Protein AF-A0A8J4URB5-F1 (afdb_monomer)

pLDDT: mean 83.2, std 14.11, range [42.97, 95.75]

Nearest PDB structures (foldseek):
  5thp-assembly2_D  TM=8.526E-01  e=2.066E-03  Calloselasma rhodostoma
  1ypo-assembly3_F  TM=9.480E-01  e=1.467E-02  Homo sapiens
  6tla-assembly1_B  TM=8.960E-01  e=1.109E-02  Homo sapiens
  1sl6-assembly6_F  TM=9.588E-01  e=2.232E-02  Homo sapiens
  8ouq-assembly1_BBB  TM=8.992E-01  e=2.568E-02  Rattus norvegicus

Organism: Clarias magur (NCBI:txid1594786)

Solvent-accessible surface area (backbone atoms only — not comparable to full-atom values): 5243 Å² total; per-residue (Å²): 131,85,74,80,75,77,91,84,79,72,100,34,59,98,82,35,49,74,52,96,94,47,65,45,68,90,76,88,74,89,63,59,69,70,56,47,40,51,53,28,43,74,73,76,47,63,48,58,69,72,87,48,74,69,47,47,53,49,52,52,59,59,46,70,78,44,96,64,93,74,86,59,49,80,73,88,126

Foldseek 3Di:
DDDPDDDDDDPDDPQWDDDDNDTHHDDPDDDDQVVVQVVQVVVVHGFADDDDPSSVVVVVVVCVVPPDDDDGDDDDD

InterPro domains:
  IPR001304 C-type lectin-like [PF00059] (30-75)
  IPR001304 C-type lectin-like [PS50041] (19-77)
  IPR016186 C-type lectin-like/link domain superfamily [G3DSA:3.10.100.10] (8-77)
  IPR016187 C-type lectin fold [SSF56436] (5-76)
  IPR050828 C-type lectin and matrix domain-containing protein [PTHR45710] (3-76)

Mean predicted aligned error: 7.81 Å

Secondary structure (DSSP, 8-state):
-PPPPP--S-SS-TTSEEETTEEE----S---HHHHHHHHHHTT--SPP--SHHHHHHHHHHHHT-SS---------

Structure (mmCIF, N/CA/C/O backbone):
data_AF-A0A8J4URB5-F1
#
_entry.id   AF-A0A8J4URB5-F1
#
loop_
_atom_site.group_PDB
_atom_site.id
_atom_site.type_symbol
_atom_site.label_atom_id
_atom_site.label_alt_id
_atom_site.label_comp_id
_atom_site.label_asym_id
_atom_site.label_entity_id
_atom_site.label_seq_id
_atom_site.pdbx_PDB_ins_code
_atom_site.Cartn_x
_atom_site.Cartn_y
_atom_site.Cartn_z
_atom_site.occupancy
_atom_site.B_iso_or_equiv
_atom_site.auth_seq_id
_atom_site.auth_comp_id
_atom_site.auth_asym_id
_atom_site.auth_atom_id
_atom_site.pdbx_PDB_model_num
ATOM 1 N N . SER A 1 1 ? 26.457 8.212 -28.069 1.00 42.97 1 SER A N 1
ATOM 2 C CA . SER A 1 1 ? 25.885 7.070 -27.340 1.00 42.97 1 SER A CA 1
ATOM 3 C C . SER A 1 1 ? 24.574 7.523 -26.761 1.00 42.97 1 SER A C 1
ATOM 5 O O . SER A 1 1 ? 24.556 8.103 -25.682 1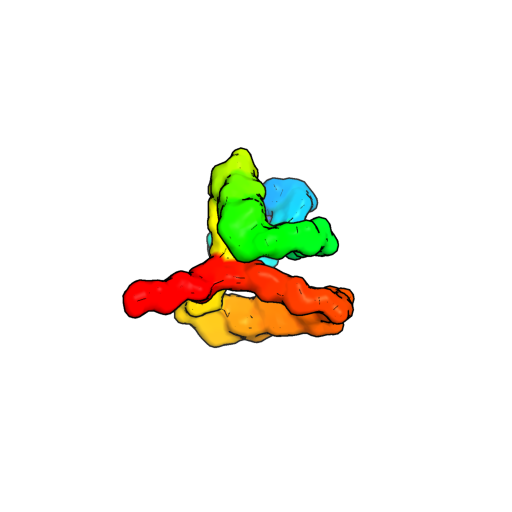.00 42.97 1 SER A O 1
ATOM 7 N N . ASP A 1 2 ? 23.516 7.396 -27.549 1.00 46.28 2 ASP A N 1
ATOM 8 C CA . ASP A 1 2 ? 22.180 7.823 -27.162 1.00 46.28 2 ASP A CA 1
ATOM 9 C C . ASP A 1 2 ? 21.748 7.065 -25.907 1.00 46.28 2 ASP A C 1
ATOM 11 O O . ASP A 1 2 ? 21.691 5.835 -25.887 1.00 46.28 2 ASP A O 1
ATOM 15 N N . LEU A 1 3 ? 21.516 7.812 -24.829 1.00 52.03 3 LEU A N 1
ATOM 16 C CA . LEU A 1 3 ? 20.864 7.286 -23.641 1.00 52.03 3 LEU A CA 1
ATOM 17 C C . LEU A 1 3 ? 19.439 6.905 -24.060 1.00 52.03 3 LEU A C 1
ATOM 19 O O . LEU A 1 3 ? 18.730 7.767 -24.586 1.00 52.03 3 LEU A O 1
ATOM 23 N N . PRO A 1 4 ? 18.994 5.651 -23.871 1.00 63.31 4 PRO A N 1
ATOM 24 C CA . PRO A 1 4 ? 17.619 5.302 -24.178 1.00 63.31 4 PRO A CA 1
ATOM 25 C C . PRO A 1 4 ? 16.697 6.145 -23.293 1.00 63.31 4 PRO A C 1
ATOM 27 O O . PRO A 1 4 ? 16.843 6.169 -22.069 1.00 63.31 4 PRO A O 1
ATOM 30 N N . ALA A 1 5 ? 15.774 6.871 -23.927 1.00 54.81 5 ALA A N 1
ATOM 31 C CA . ALA A 1 5 ? 14.758 7.643 -23.230 1.00 54.81 5 ALA A CA 1
ATOM 32 C C . ALA A 1 5 ? 13.976 6.722 -22.270 1.00 54.81 5 ALA A C 1
ATOM 34 O O . ALA A 1 5 ? 13.675 5.580 -22.636 1.00 54.81 5 ALA A O 1
ATOM 35 N N . PRO A 1 6 ? 13.643 7.178 -21.049 1.00 61.25 6 PRO A N 1
ATOM 36 C CA . PRO A 1 6 ? 12.821 6.393 -20.137 1.00 61.25 6 PRO A CA 1
ATOM 37 C C . PRO A 1 6 ? 11.472 6.097 -20.812 1.00 61.25 6 PRO A C 1
ATOM 39 O O . PRO A 1 6 ? 10.885 7.012 -21.396 1.00 61.25 6 PRO A O 1
ATOM 42 N N . PRO A 1 7 ? 10.954 4.857 -20.769 1.00 57.47 7 PRO A N 1
ATOM 43 C CA . PRO A 1 7 ? 9.656 4.564 -21.355 1.00 57.47 7 PRO A CA 1
ATOM 44 C C . PRO A 1 7 ? 8.574 5.282 -20.539 1.00 57.47 7 PRO A C 1
ATOM 46 O O . PRO A 1 7 ? 8.207 4.858 -19.445 1.00 57.47 7 PRO A O 1
ATOM 49 N N . ALA A 1 8 ? 8.078 6.400 -21.063 1.00 61.03 8 ALA A N 1
ATOM 50 C CA . ALA A 1 8 ? 6.957 7.135 -20.500 1.00 61.03 8 ALA A CA 1
ATOM 51 C C . ALA A 1 8 ? 5.659 6.677 -21.179 1.00 61.03 8 ALA A C 1
ATOM 53 O O . ALA A 1 8 ? 5.425 7.029 -22.331 1.00 61.03 8 ALA A O 1
ATOM 54 N N . SER A 1 9 ? 4.841 5.880 -20.476 1.00 56.25 9 SER A N 1
ATOM 55 C CA . SER A 1 9 ? 3.368 6.012 -20.345 1.00 56.25 9 SER A CA 1
ATOM 56 C C . SER A 1 9 ? 2.691 4.679 -19.953 1.00 56.25 9 SER A C 1
ATOM 58 O O . SER A 1 9 ? 2.588 3.744 -20.736 1.00 56.25 9 SER A O 1
ATOM 60 N N . SER A 1 10 ? 2.249 4.624 -18.687 1.00 60.75 10 SER A N 1
ATOM 61 C CA . SER A 1 10 ? 1.296 3.684 -18.057 1.00 60.75 10 SER A CA 1
ATOM 62 C C . SER A 1 10 ? 1.539 2.163 -18.167 1.00 60.75 10 SER A C 1
ATOM 64 O O . SER A 1 10 ? 0.839 1.467 -18.895 1.00 60.75 10 SER A O 1
ATOM 66 N N . LEU A 1 11 ? 2.425 1.615 -17.318 1.00 70.12 11 LEU A N 1
ATOM 67 C CA . LEU A 1 11 ? 2.354 0.197 -16.897 1.00 70.12 11 LEU A CA 1
ATOM 68 C C . LEU A 1 11 ? 1.203 -0.070 -15.909 1.00 70.12 11 LEU A C 1
ATOM 70 O O . LEU A 1 11 ? 0.797 -1.210 -15.707 1.00 70.12 11 LEU A O 1
ATOM 74 N N . CYS A 1 12 ? 0.697 0.987 -15.279 1.00 85.44 12 CYS A N 1
ATOM 75 C CA . CYS A 1 12 ? -0.327 0.926 -14.250 1.00 85.44 12 CYS A CA 1
ATOM 76 C C . CYS A 1 12 ? -1.636 1.540 -14.748 1.00 85.44 12 CYS A C 1
ATOM 78 O O . CYS A 1 12 ? -1.632 2.400 -15.630 1.00 85.44 12 CYS A O 1
ATOM 80 N N . ARG A 1 13 ? -2.760 1.106 -14.166 1.00 86.38 13 ARG A N 1
ATOM 81 C CA . ARG A 1 13 ? -4.070 1.738 -14.392 1.00 86.38 13 ARG A CA 1
ATOM 82 C C . ARG A 1 13 ? -4.020 3.210 -13.964 1.00 86.38 13 ARG A C 1
ATOM 84 O O . ARG A 1 13 ? -3.179 3.588 -13.153 1.00 86.38 13 ARG A O 1
ATOM 91 N N . SER A 1 14 ? -4.917 4.036 -14.498 1.00 82.62 14 SER A N 1
ATOM 92 C CA . SER A 1 14 ? -4.913 5.498 -14.313 1.00 82.62 14 SER A CA 1
ATOM 93 C C . SER A 1 14 ? -4.963 5.967 -12.852 1.00 82.62 14 SER A C 1
ATOM 95 O O . SER A 1 14 ? -4.554 7.085 -12.564 1.00 82.62 14 SER A O 1
ATOM 97 N N . ASP A 1 15 ? -5.462 5.133 -11.942 1.00 88.31 15 ASP A N 1
ATOM 98 C CA . ASP A 1 15 ? -5.589 5.382 -10.502 1.00 88.31 15 ASP A CA 1
ATOM 99 C C . ASP A 1 15 ? -4.476 4.731 -9.655 1.00 88.31 15 ASP A C 1
ATOM 101 O O . ASP A 1 15 ? -4.548 4.737 -8.426 1.00 88.31 15 ASP A O 1
ATOM 105 N N . TYR A 1 16 ? -3.447 4.171 -10.297 1.00 91.31 16 TYR A N 1
ATOM 106 C CA . TYR A 1 16 ? -2.312 3.529 -9.639 1.00 91.31 16 TYR A CA 1
ATOM 107 C C . TYR A 1 16 ? -1.026 4.329 -9.868 1.00 91.31 16 TYR A C 1
ATOM 109 O O . TYR A 1 16 ? -0.733 4.815 -10.960 1.00 91.31 16 TYR A O 1
ATOM 117 N N . ILE A 1 17 ? -0.210 4.396 -8.825 1.00 90.06 17 ILE A N 1
ATOM 118 C CA . ILE A 1 17 ? 1.126 4.974 -8.825 1.00 90.06 17 ILE A CA 1
ATOM 119 C C . ILE A 1 17 ? 2.119 3.872 -9.204 1.00 90.06 17 ILE A C 1
ATOM 121 O O . ILE A 1 17 ? 2.185 2.825 -8.557 1.00 90.06 17 ILE A O 1
ATOM 125 N N . SER A 1 18 ? 2.900 4.109 -10.256 1.00 90.19 18 SER A N 1
ATOM 126 C CA . SER A 1 18 ? 3.972 3.201 -10.669 1.00 90.19 18 SER A CA 1
ATOM 127 C C . SER A 1 18 ? 5.198 3.400 -9.786 1.00 90.19 18 SER A C 1
ATOM 129 O O . SER A 1 18 ? 5.725 4.510 -9.701 1.00 90.19 18 SER A O 1
ATOM 131 N N . TRP A 1 19 ? 5.704 2.318 -9.200 1.00 88.69 19 TRP A N 1
ATOM 132 C CA . TRP A 1 19 ? 6.995 2.310 -8.518 1.00 88.69 19 TRP A CA 1
ATOM 133 C C . TRP A 1 19 ? 7.766 1.041 -8.865 1.00 88.69 19 TRP A C 1
ATOM 135 O O . TRP A 1 19 ? 7.314 -0.080 -8.627 1.00 88.69 19 TRP A O 1
ATOM 145 N N . TYR A 1 20 ? 8.945 1.233 -9.455 1.00 85.50 20 TYR A N 1
ATOM 146 C CA . TYR A 1 20 ? 9.777 0.166 -10.001 1.00 85.50 20 TYR A CA 1
ATOM 147 C C . TYR A 1 20 ? 9.013 -0.722 -11.003 1.00 85.50 20 TYR A C 1
ATOM 149 O O . TYR A 1 20 ? 8.738 -0.282 -12.117 1.00 85.50 20 TYR A O 1
ATOM 157 N N . LYS A 1 21 ? 8.669 -1.956 -10.620 1.00 85.19 21 LYS A N 1
ATOM 158 C CA . LYS A 1 21 ? 7.918 -2.926 -11.438 1.00 85.19 21 LYS A CA 1
ATOM 159 C C . LYS A 1 21 ? 6.506 -3.195 -10.903 1.00 85.19 21 LYS A C 1
ATOM 161 O O . LYS A 1 21 ? 5.839 -4.099 -11.395 1.00 85.19 21 LYS A O 1
ATOM 166 N N . ASN A 1 22 ? 6.071 -2.426 -9.905 1.00 86.25 22 ASN A N 1
ATOM 167 C CA . ASN A 1 22 ? 4.809 -2.604 -9.199 1.00 86.25 22 ASN A CA 1
ATOM 168 C C . ASN A 1 22 ? 3.894 -1.386 -9.386 1.00 86.25 22 ASN A C 1
ATOM 170 O O . ASN A 1 22 ? 4.344 -0.264 -9.632 1.00 86.25 22 ASN A O 1
ATOM 174 N N . CYS A 1 23 ? 2.595 -1.624 -9.225 1.00 91.50 23 CYS A N 1
AT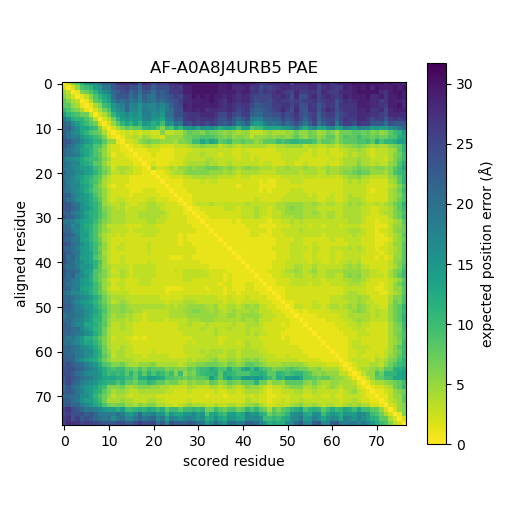OM 175 C CA . CYS A 1 23 ? 1.553 -0.608 -9.253 1.00 91.50 23 CYS A CA 1
ATOM 176 C C . CYS A 1 23 ? 0.889 -0.547 -7.879 1.00 91.50 23 CYS A C 1
ATOM 178 O O . CYS A 1 23 ? 0.366 -1.556 -7.406 1.00 91.50 23 CYS A O 1
ATOM 180 N N . TYR A 1 24 ? 0.870 0.630 -7.262 1.00 91.38 24 TYR A N 1
ATOM 181 C CA . TYR A 1 24 ? 0.324 0.845 -5.923 1.00 91.38 24 TYR A CA 1
ATOM 182 C C . TYR A 1 24 ? -0.864 1.800 -5.970 1.00 91.38 24 TYR A C 1
ATOM 184 O O . TYR A 1 24 ? -0.867 2.751 -6.742 1.00 91.38 24 TYR A O 1
ATOM 192 N N . LYS A 1 25 ? -1.860 1.584 -5.114 1.00 92.44 25 LYS A N 1
ATOM 193 C CA . LYS A 1 25 ? -3.009 2.479 -4.964 1.00 92.44 25 LYS A CA 1
ATOM 194 C C . LYS A 1 25 ? -3.266 2.698 -3.483 1.00 92.44 25 LYS A C 1
ATOM 196 O O . LYS A 1 25 ? -3.390 1.733 -2.732 1.00 92.44 25 LYS A O 1
ATOM 201 N N . LEU A 1 26 ? -3.330 3.963 -3.075 1.00 91.19 26 LEU A N 1
ATOM 202 C CA . LEU A 1 26 ? -3.738 4.329 -1.725 1.00 91.19 26 LEU A CA 1
ATOM 203 C C . LEU A 1 26 ? -5.264 4.415 -1.686 1.00 91.19 26 LEU A C 1
ATOM 205 O O . LEU A 1 26 ? -5.870 5.117 -2.492 1.00 91.19 26 LEU A O 1
AT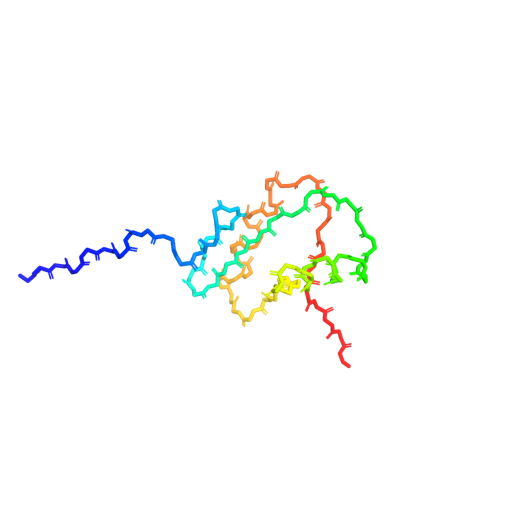OM 209 N N . VAL A 1 27 ? -5.876 3.691 -0.754 1.00 91.06 27 VAL A N 1
ATOM 210 C CA . VAL A 1 27 ? -7.323 3.705 -0.533 1.00 91.06 27 VAL A CA 1
ATOM 211 C C . VAL A 1 27 ? -7.579 4.372 0.809 1.00 91.06 27 VAL A C 1
ATOM 213 O O . VAL A 1 27 ? -7.146 3.865 1.837 1.00 91.06 27 VAL A O 1
ATOM 216 N N . SER A 1 28 ? -8.266 5.514 0.787 1.00 88.81 28 SER A N 1
ATOM 217 C CA . SER A 1 28 ? -8.571 6.297 1.992 1.00 88.81 28 SER A CA 1
ATOM 218 C C . SER A 1 28 ? -9.838 5.841 2.717 1.00 88.81 28 SER A C 1
ATOM 220 O O . SER A 1 28 ? -10.146 6.376 3.769 1.00 88.81 28 SER A O 1
ATOM 222 N N . GLU A 1 29 ? -10.610 4.905 2.156 1.00 91.25 29 GLU A N 1
ATOM 223 C CA . GLU A 1 29 ? -11.816 4.391 2.808 1.00 91.25 29 GLU A CA 1
ATOM 224 C C . GLU A 1 29 ? -11.432 3.404 3.927 1.00 91.25 29 GLU A C 1
ATOM 226 O O . GLU A 1 29 ? -10.881 2.339 3.619 1.00 91.25 29 GLU A O 1
ATOM 231 N N . PRO A 1 30 ? -11.733 3.701 5.208 1.00 90.62 30 PRO A N 1
ATOM 232 C CA . PRO A 1 30 ? -11.388 2.812 6.309 1.00 90.62 30 PRO A CA 1
ATOM 233 C C . PRO A 1 30 ? -12.181 1.508 6.228 1.00 90.62 30 PRO A C 1
ATOM 235 O O . PRO A 1 30 ? -13.405 1.513 6.091 1.00 90.62 30 PRO A O 1
ATOM 238 N N . LYS A 1 31 ? -11.482 0.377 6.334 1.00 92.75 31 LYS A N 1
ATOM 239 C CA . LYS A 1 31 ? -12.075 -0.966 6.314 1.00 92.75 31 LYS A CA 1
ATOM 240 C C . LYS A 1 31 ? -11.344 -1.888 7.289 1.00 92.75 31 LYS A C 1
ATOM 242 O O . LYS A 1 31 ? -10.144 -1.698 7.503 1.00 92.75 31 LYS A O 1
ATOM 247 N N . PRO A 1 32 ? -12.003 -2.916 7.849 1.00 93.94 32 PRO A N 1
ATOM 248 C CA . PRO A 1 32 ? -11.306 -4.040 8.466 1.00 93.94 32 PRO A CA 1
ATOM 249 C C . PRO A 1 32 ? -10.329 -4.686 7.476 1.00 93.94 32 PRO A C 1
ATOM 251 O O . PRO A 1 32 ? -10.570 -4.689 6.268 1.00 93.94 32 PRO A O 1
ATOM 254 N N . TRP A 1 33 ? -9.238 -5.266 7.978 1.00 92.50 33 TRP A N 1
ATOM 255 C CA . TRP A 1 33 ? -8.177 -5.827 7.132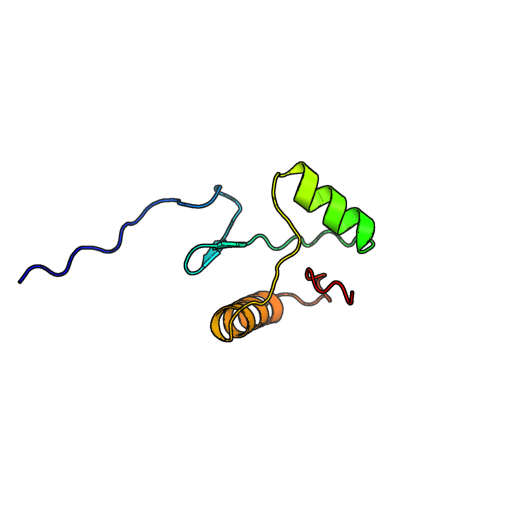 1.00 92.50 33 TRP A CA 1
ATOM 256 C C . TRP A 1 33 ? -8.696 -6.840 6.095 1.00 92.50 33 TRP A C 1
ATOM 258 O O . TRP A 1 33 ? -8.302 -6.796 4.930 1.00 92.50 33 TRP A O 1
ATOM 268 N N . GLU A 1 34 ? -9.621 -7.721 6.490 1.00 94.12 3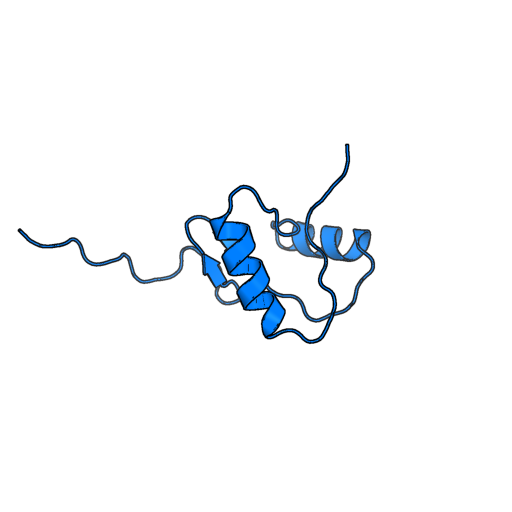4 GLU A N 1
ATOM 269 C CA . GLU A 1 34 ? -10.201 -8.736 5.599 1.00 94.12 34 GLU A CA 1
ATOM 270 C C . GLU A 1 34 ? -11.015 -8.114 4.456 1.00 94.12 34 GLU A C 1
ATOM 272 O O . GLU A 1 34 ? -10.918 -8.553 3.308 1.00 94.12 34 GLU A O 1
ATOM 277 N N . GLU A 1 35 ? -11.767 -7.052 4.746 1.00 95.62 35 GLU A N 1
ATOM 278 C CA . GLU A 1 35 ? -12.542 -6.313 3.750 1.00 95.62 35 GLU A CA 1
ATOM 279 C C . GLU A 1 35 ? -11.640 -5.508 2.811 1.00 95.62 35 GLU A C 1
ATOM 281 O O . GLU A 1 35 ? -11.883 -5.481 1.604 1.00 95.62 35 GLU A O 1
ATOM 286 N N . ALA A 1 36 ? -10.571 -4.898 3.335 1.00 94.81 36 ALA A N 1
ATOM 287 C CA . ALA A 1 36 ? -9.567 -4.215 2.523 1.00 94.81 36 ALA A CA 1
ATOM 288 C C . ALA A 1 36 ? -8.891 -5.194 1.547 1.00 94.81 36 ALA A C 1
ATOM 290 O O . ALA A 1 36 ? -8.798 -4.922 0.348 1.00 94.81 36 ALA A O 1
ATOM 291 N N . LEU A 1 37 ? -8.507 -6.381 2.029 1.00 94.56 37 LEU A N 1
ATOM 292 C CA . LEU A 1 37 ? -7.960 -7.445 1.190 1.00 94.56 37 LEU A CA 1
ATOM 293 C C . LEU A 1 37 ? -8.958 -7.901 0.116 1.00 94.56 37 LEU A C 1
ATOM 295 O O . LEU A 1 37 ? -8.579 -8.070 -1.046 1.00 94.56 37 LEU A O 1
ATOM 299 N N . ALA A 1 38 ? -10.223 -8.111 0.485 1.00 95.75 38 ALA A N 1
ATOM 300 C CA . ALA A 1 38 ? -11.267 -8.505 -0.456 1.00 95.75 38 ALA A CA 1
ATOM 301 C C . ALA A 1 38 ? -11.500 -7.431 -1.535 1.00 95.75 38 ALA A C 1
ATOM 303 O O . ALA A 1 38 ? -11.641 -7.770 -2.713 1.00 95.75 38 ALA A O 1
ATOM 304 N N . ALA A 1 39 ? -11.474 -6.149 -1.159 1.00 95.06 39 ALA A N 1
ATOM 305 C CA . ALA A 1 39 ? -11.588 -5.027 -2.085 1.00 95.06 39 ALA A CA 1
ATOM 306 C C . ALA A 1 39 ? -10.414 -4.984 -3.079 1.00 95.06 39 ALA A C 1
ATOM 308 O O . ALA A 1 39 ? -10.649 -4.935 -4.288 1.00 95.06 39 ALA A O 1
ATOM 309 N N . CYS A 1 40 ? -9.168 -5.113 -2.604 1.00 94.00 40 CYS A N 1
ATOM 310 C CA . CYS A 1 40 ? -7.995 -5.195 -3.482 1.00 94.00 40 CYS A CA 1
ATOM 311 C C . CYS A 1 40 ? -8.101 -6.374 -4.461 1.00 94.00 40 CYS A C 1
ATOM 313 O O . CYS A 1 40 ? -7.883 -6.205 -5.661 1.00 94.00 40 CYS A O 1
ATOM 315 N N . LYS A 1 41 ? -8.511 -7.556 -3.980 1.00 95.06 41 LYS A N 1
ATOM 316 C CA .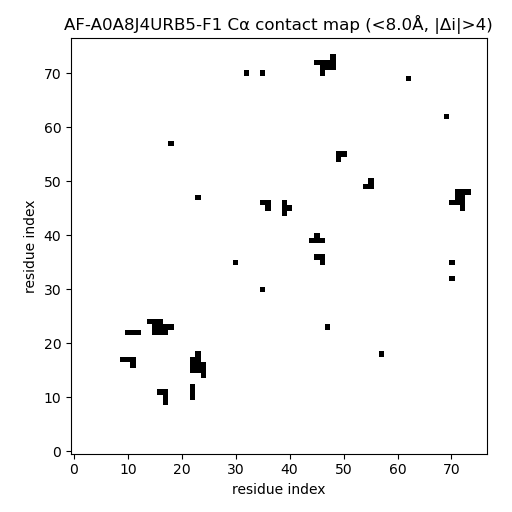 LYS A 1 41 ? -8.693 -8.746 -4.829 1.00 95.06 41 LYS A CA 1
ATOM 317 C C . LYS A 1 41 ? -9.784 -8.569 -5.880 1.00 95.06 41 LYS A C 1
ATOM 319 O O . LYS A 1 41 ? -9.624 -9.059 -6.996 1.00 95.06 41 LYS A O 1
ATOM 324 N N . LYS A 1 42 ? -10.868 -7.855 -5.560 1.00 95.62 42 LYS A N 1
ATOM 325 C CA . LYS A 1 42 ? -11.940 -7.534 -6.516 1.00 95.62 42 LYS A CA 1
ATOM 326 C C . LYS A 1 42 ? -11.437 -6.664 -7.674 1.00 95.62 42 LYS A C 1
ATOM 328 O O . LYS A 1 42 ? -11.930 -6.802 -8.789 1.00 95.62 42 LYS A O 1
ATOM 333 N N . GLU A 1 43 ? -10.428 -5.827 -7.438 1.00 92.50 43 GLU A N 1
ATOM 334 C CA . GLU A 1 43 ? -9.726 -5.077 -8.488 1.00 92.50 43 GLU A CA 1
ATOM 335 C C . GLU A 1 43 ? -8.623 -5.895 -9.197 1.00 92.50 43 GLU A C 1
ATOM 337 O O . GLU A 1 43 ? -7.931 -5.374 -10.074 1.00 92.50 43 GLU A O 1
ATOM 342 N N . GLY A 1 44 ? -8.424 -7.173 -8.861 1.00 92.44 44 GLY A N 1
ATOM 343 C CA . GLY A 1 44 ? -7.311 -7.977 -9.380 1.00 92.44 44 GLY A CA 1
ATOM 344 C C . GLY A 1 44 ? -5.942 -7.572 -8.818 1.00 92.44 44 GLY A C 1
ATOM 345 O O . GLY A 1 44 ? -4.926 -7.830 -9.457 1.00 92.44 44 GLY A O 1
ATOM 346 N N . ALA A 1 45 ? -5.918 -6.923 -7.652 1.00 93.38 45 ALA A N 1
ATOM 347 C CA . ALA A 1 45 ? -4.721 -6.531 -6.913 1.00 93.38 45 ALA A CA 1
ATOM 348 C C . ALA A 1 45 ? -4.633 -7.278 -5.563 1.00 93.38 45 ALA A C 1
ATOM 350 O O . ALA A 1 45 ? -5.439 -8.158 -5.252 1.00 93.38 45 ALA A O 1
ATOM 351 N N . ASN A 1 46 ? -3.643 -6.928 -4.744 1.00 94.25 46 ASN A N 1
ATOM 352 C CA . ASN A 1 46 ? -3.480 -7.424 -3.377 1.00 94.25 46 ASN A CA 1
ATOM 353 C C . ASN A 1 46 ? -3.111 -6.256 -2.446 1.00 94.25 46 ASN A C 1
ATOM 355 O O . ASN A 1 46 ? -2.750 -5.183 -2.933 1.00 94.25 46 ASN A O 1
ATOM 359 N N . LEU A 1 47 ? -3.190 -6.450 -1.125 1.00 94.69 47 LEU A N 1
ATOM 360 C CA . LEU A 1 47 ? -2.613 -5.484 -0.184 1.00 94.69 47 LEU A CA 1
ATOM 361 C C . LEU A 1 47 ? -1.104 -5.358 -0.444 1.00 94.69 47 LEU A C 1
ATOM 363 O O . LEU A 1 47 ? -0.446 -6.356 -0.742 1.00 94.69 47 LEU A O 1
ATOM 367 N N . ALA A 1 48 ? -0.567 -4.143 -0.318 1.00 92.81 48 ALA A N 1
ATOM 368 C CA . ALA A 1 48 ? 0.835 -3.859 -0.618 1.00 92.81 48 ALA A CA 1
ATOM 369 C C . ALA A 1 48 ? 1.781 -4.728 0.227 1.00 92.81 48 ALA A C 1
ATOM 371 O O . ALA A 1 48 ? 1.668 -4.749 1.453 1.00 92.81 48 ALA A O 1
ATOM 372 N N . SER A 1 49 ? 2.713 -5.429 -0.417 1.00 90.12 49 SER A N 1
ATOM 373 C CA . SER A 1 49 ? 3.811 -6.144 0.239 1.00 90.12 49 SER A CA 1
ATOM 374 C C . SER A 1 49 ? 5.082 -5.296 0.238 1.00 90.12 49 SER A C 1
ATOM 376 O O . SER A 1 49 ? 5.264 -4.420 -0.607 1.00 90.12 49 SER A O 1
ATOM 378 N N . VAL A 1 50 ? 5.956 -5.552 1.209 1.00 88.38 50 VAL A N 1
ATOM 379 C CA . VAL A 1 50 ? 7.292 -4.957 1.284 1.00 88.38 50 VAL A CA 1
ATOM 380 C C . VAL A 1 50 ? 8.294 -6.080 1.072 1.00 88.38 50 VAL A C 1
ATOM 382 O O . VAL A 1 50 ? 8.525 -6.870 1.987 1.00 88.38 50 VAL A O 1
ATOM 385 N N . ASP A 1 51 ? 8.873 -6.148 -0.125 1.00 85.50 51 ASP A N 1
ATOM 386 C CA . ASP A 1 51 ? 9.831 -7.201 -0.479 1.00 85.50 51 ASP A CA 1
ATOM 387 C C . ASP A 1 51 ? 11.276 -6.695 -0.400 1.00 85.50 51 ASP A C 1
ATOM 389 O O . ASP A 1 51 ? 12.182 -7.433 -0.006 1.00 85.50 51 ASP A O 1
ATOM 393 N N . MET A 1 52 ? 11.507 -5.424 -0.744 1.00 85.50 52 MET A N 1
ATOM 394 C CA . MET A 1 52 ? 12.828 -4.797 -0.689 1.00 85.50 52 MET A CA 1
ATOM 395 C C . MET A 1 52 ? 12.803 -3.442 0.026 1.00 85.50 52 MET A C 1
ATOM 397 O O . MET A 1 52 ? 11.764 -2.806 0.208 1.00 85.50 52 MET A O 1
ATOM 401 N N . SER A 1 53 ? 13.985 -2.959 0.414 1.00 88.88 53 SER A N 1
ATOM 402 C CA . SER A 1 53 ? 14.141 -1.693 1.144 1.00 88.88 53 SER A CA 1
ATOM 403 C C . SER A 1 53 ? 13.607 -0.474 0.381 1.00 88.88 53 SER A C 1
ATOM 405 O O . SER A 1 53 ? 13.132 0.477 0.999 1.00 88.88 53 SER A O 1
ATOM 407 N N . TYR A 1 54 ? 13.636 -0.497 -0.953 1.00 87.50 54 TYR A N 1
ATOM 408 C CA . TYR A 1 54 ? 13.068 0.576 -1.768 1.00 87.50 54 TYR A CA 1
ATOM 409 C C . TYR A 1 54 ? 11.530 0.572 -1.776 1.00 87.50 54 TYR A C 1
ATOM 411 O O . TYR A 1 54 ? 10.941 1.641 -1.925 1.00 87.50 54 TYR A O 1
ATOM 419 N N . ASP A 1 55 ? 10.870 -0.578 -1.588 1.00 87.12 55 ASP A N 1
ATOM 420 C CA . ASP A 1 55 ? 9.408 -0.639 -1.432 1.00 87.12 55 ASP A CA 1
ATOM 421 C C . ASP A 1 55 ? 9.008 -0.018 -0.095 1.00 87.12 55 ASP A C 1
ATOM 423 O O . ASP A 1 55 ? 8.109 0.818 -0.045 1.00 87.12 55 ASP A O 1
ATOM 427 N N . GLN A 1 56 ? 9.747 -0.345 0.973 1.00 90.06 56 GLN A N 1
ATOM 428 C CA . GLN A 1 56 ? 9.561 0.260 2.293 1.00 90.06 56 GLN A CA 1
ATOM 429 C C . GLN A 1 56 ? 9.697 1.786 2.227 1.00 90.06 56 GLN A C 1
ATOM 431 O O . GLN A 1 56 ? 8.831 2.498 2.728 1.00 90.06 56 GLN A O 1
ATOM 436 N N . ALA A 1 57 ? 10.765 2.292 1.601 1.00 91.62 57 ALA A N 1
ATOM 437 C CA . ALA A 1 57 ? 11.004 3.729 1.483 1.00 91.62 57 ALA A CA 1
ATOM 438 C C . ALA A 1 57 ? 9.872 4.438 0.722 1.00 91.62 57 ALA A C 1
ATOM 440 O O . ALA A 1 57 ? 9.385 5.477 1.168 1.00 91.62 57 ALA A O 1
ATOM 441 N N . PHE A 1 58 ? 9.424 3.855 -0.393 1.00 91.06 58 PHE A N 1
ATOM 442 C CA . PHE A 1 58 ? 8.324 4.396 -1.186 1.00 91.06 58 PHE A CA 1
ATOM 443 C C . PHE A 1 58 ? 6.996 4.384 -0.424 1.00 91.06 58 PHE A C 1
ATOM 445 O O . PHE A 1 58 ? 6.345 5.423 -0.324 1.00 91.06 58 PHE A O 1
ATOM 452 N N . ILE A 1 59 ? 6.619 3.248 0.171 1.00 90.12 59 ILE A N 1
ATOM 453 C CA . ILE A 1 59 ? 5.381 3.121 0.950 1.00 90.12 59 ILE A CA 1
ATOM 454 C C . ILE A 1 59 ? 5.396 4.105 2.121 1.00 90.12 59 ILE A C 1
ATOM 456 O O . ILE A 1 59 ? 4.426 4.829 2.319 1.00 90.12 59 ILE A O 1
ATOM 460 N N . SER A 1 60 ? 6.506 4.217 2.855 1.00 90.19 60 SER A N 1
ATOM 461 C CA . SER A 1 60 ? 6.628 5.199 3.935 1.00 90.19 60 SER A CA 1
ATOM 462 C C . SER A 1 60 ? 6.490 6.642 3.440 1.00 90.19 60 SER A C 1
ATOM 464 O O . SER A 1 60 ? 5.838 7.437 4.110 1.00 90.19 60 SER A O 1
ATOM 466 N N . ALA A 1 61 ? 7.044 6.993 2.276 1.00 89.69 61 ALA A N 1
ATOM 467 C CA . ALA A 1 61 ? 6.896 8.335 1.708 1.00 89.69 61 ALA A CA 1
ATOM 468 C C . ALA A 1 61 ? 5.446 8.644 1.289 1.00 89.69 61 ALA A C 1
ATOM 470 O O . ALA A 1 61 ? 4.956 9.744 1.543 1.00 89.69 61 ALA A O 1
ATOM 471 N N . VAL A 1 62 ? 4.743 7.672 0.697 1.00 87.44 62 VAL A N 1
ATOM 472 C CA . VAL A 1 62 ? 3.318 7.795 0.342 1.00 87.44 62 VAL A CA 1
ATOM 473 C C . VAL A 1 62 ? 2.464 7.954 1.602 1.00 87.44 62 VAL A C 1
ATOM 475 O O . VAL A 1 62 ? 1.598 8.825 1.662 1.00 87.44 62 VAL A O 1
ATOM 478 N N . LEU A 1 63 ? 2.737 7.153 2.634 1.00 86.81 63 LEU A N 1
ATOM 479 C CA . LEU A 1 63 ? 1.986 7.178 3.887 1.00 86.81 63 LEU A CA 1
ATOM 480 C C . LEU A 1 63 ? 2.277 8.406 4.748 1.00 86.81 63 LEU A C 1
ATOM 482 O O . LEU A 1 63 ? 1.398 8.809 5.490 1.00 86.81 63 LEU A O 1
ATOM 486 N N . GLN A 1 64 ? 3.437 9.058 4.627 1.00 84.81 64 GLN A N 1
ATOM 487 C CA . GLN A 1 64 ? 3.687 10.337 5.315 1.00 84.81 64 GLN A CA 1
ATOM 488 C C . GLN A 1 64 ? 2.703 11.439 4.902 1.00 84.81 64 GLN A C 1
ATOM 490 O O . GLN A 1 64 ? 2.455 12.364 5.674 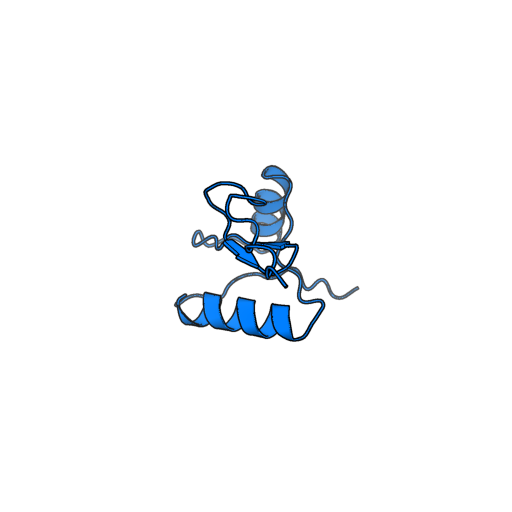1.00 84.81 64 GLN A O 1
ATOM 495 N N . GLN A 1 65 ? 2.145 11.356 3.691 1.00 74.56 65 GLN A N 1
ATOM 496 C CA . GLN A 1 65 ? 1.099 12.272 3.238 1.00 74.56 65 GLN A CA 1
ATOM 497 C C . GLN A 1 65 ? -0.295 11.861 3.727 1.00 74.56 65 GLN A C 1
ATOM 499 O O . GLN A 1 65 ? -1.220 12.674 3.684 1.00 74.56 65 GLN A O 1
ATOM 504 N N . ASN A 1 66 ? -0.447 10.623 4.204 1.00 76.81 66 ASN A N 1
ATOM 505 C CA . ASN A 1 66 ? -1.686 10.120 4.767 1.00 76.81 66 ASN A CA 1
ATOM 506 C C . ASN A 1 66 ? -1.701 10.338 6.288 1.00 76.81 66 ASN A C 1
ATOM 508 O O . ASN A 1 66 ? -0.720 10.086 6.979 1.00 76.81 66 ASN A O 1
ATOM 512 N N . LYS A 1 67 ? -2.820 10.821 6.830 1.00 74.06 67 LYS A N 1
ATOM 513 C CA . LYS A 1 67 ? -2.958 11.068 8.279 1.00 74.06 67 LYS A CA 1
ATOM 514 C C . LYS A 1 67 ? -3.495 9.860 9.048 1.00 74.06 67 LYS A C 1
ATOM 516 O O . LYS A 1 67 ? -3.662 9.948 10.260 1.00 74.06 67 LYS 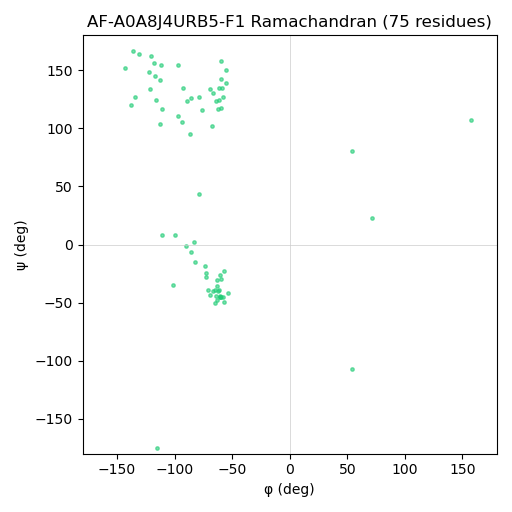A O 1
ATOM 521 N N . GLU A 1 68 ? -3.783 8.772 8.344 1.00 83.50 68 GLU A N 1
ATOM 522 C CA . GLU A 1 68 ? -4.443 7.588 8.881 1.00 83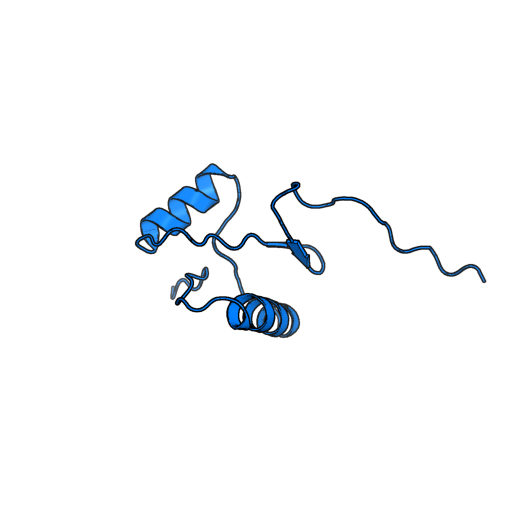.50 68 GLU A CA 1
ATOM 523 C C . GLU A 1 68 ? -3.593 6.330 8.691 1.00 83.50 68 GLU A C 1
ATOM 525 O O . GLU A 1 68 ? -2.866 6.180 7.700 1.00 83.50 68 GLU A O 1
ATOM 530 N N . ASP A 1 69 ? -3.729 5.403 9.639 1.00 86.81 69 ASP A N 1
ATOM 531 C CA . ASP A 1 69 ? -3.116 4.084 9.557 1.00 86.81 69 ASP A CA 1
ATOM 532 C C . ASP A 1 69 ? -3.656 3.328 8.337 1.00 86.81 69 ASP A C 1
ATOM 534 O O . ASP A 1 69 ? -4.855 3.304 8.065 1.00 86.81 69 ASP A O 1
ATOM 538 N N . THR A 1 70 ? -2.758 2.702 7.580 1.00 90.62 70 THR A N 1
ATOM 539 C CA . THR A 1 70 ? -3.094 2.029 6.320 1.00 90.62 70 THR A CA 1
ATOM 540 C C . THR A 1 70 ? -2.710 0.557 6.381 1.00 90.62 70 THR A C 1
ATOM 542 O O . THR A 1 70 ? -1.598 0.206 6.780 1.00 90.62 70 THR A O 1
ATOM 545 N N . TRP A 1 71 ? -3.617 -0.321 5.949 1.00 93.00 71 TRP A N 1
ATOM 546 C CA . TRP A 1 71 ? -3.348 -1.754 5.885 1.00 93.00 71 TRP A CA 1
ATOM 547 C C . TRP A 1 71 ? -2.332 -2.104 4.797 1.00 93.00 71 TRP A C 1
ATOM 549 O O . TRP A 1 71 ? -2.468 -1.708 3.641 1.00 93.00 71 TRP A O 1
ATOM 559 N N . ILE A 1 72 ? -1.360 -2.938 5.163 1.00 91.62 72 ILE A N 1
ATOM 560 C CA . ILE A 1 72 ? -0.426 -3.592 4.242 1.00 91.62 72 ILE A CA 1
ATOM 561 C C . ILE A 1 72 ? -0.543 -5.119 4.354 1.00 91.62 72 ILE A C 1
ATOM 563 O O . ILE A 1 72 ? -1.086 -5.663 5.320 1.00 91.62 72 ILE A O 1
ATOM 567 N N . GLY A 1 73 ? -0.045 -5.823 3.342 1.00 88.44 73 GLY A N 1
ATOM 568 C CA . GLY A 1 73 ? -0.153 -7.269 3.151 1.00 88.44 73 GLY A CA 1
ATOM 569 C C . GLY A 1 73 ? 0.822 -8.095 3.991 1.00 88.44 73 GLY A C 1
ATOM 570 O O . GLY A 1 73 ? 1.414 -9.041 3.482 1.00 88.44 73 GLY A O 1
ATOM 571 N N . LEU A 1 74 ? 1.002 -7.767 5.272 1.00 69.75 74 LEU A N 1
ATOM 572 C CA . LEU A 1 74 ? 1.814 -8.565 6.193 1.00 69.75 74 LEU A CA 1
ATOM 573 C C . LEU A 1 74 ? 0.956 -9.675 6.810 1.00 69.75 74 LEU A C 1
ATOM 575 O O . LEU A 1 74 ? 0.269 -9.466 7.809 1.00 69.75 74 LEU A O 1
ATOM 579 N N . ARG A 1 75 ? 0.992 -10.878 6.229 1.00 55.75 75 ARG A N 1
ATOM 580 C CA . ARG A 1 75 ? 0.411 -12.066 6.870 1.00 55.75 75 ARG A CA 1
ATOM 581 C C . ARG A 1 75 ? 1.515 -12.834 7.590 1.00 55.75 75 ARG A C 1
ATOM 583 O O . ARG A 1 75 ? 2.355 -13.439 6.933 1.00 55.75 75 ARG A O 1
ATOM 590 N N . ARG A 1 76 ? 1.503 -12.837 8.929 1.00 53.09 76 ARG A N 1
ATOM 591 C CA . ARG A 1 76 ? 2.282 -13.821 9.699 1.00 53.09 76 ARG A CA 1
ATOM 592 C C . ARG A 1 76 ? 1.733 -15.207 9.356 1.00 53.09 76 ARG A C 1
ATOM 594 O O . ARG A 1 76 ? 0.544 -15.448 9.556 1.00 53.09 76 ARG A O 1
ATOM 601 N N . THR A 1 77 ? 2.563 -16.052 8.759 1.00 45.53 77 THR A N 1
ATOM 602 C CA . THR A 1 77 ? 2.307 -17.493 8.624 1.00 45.53 77 THR A CA 1
ATOM 603 C C . THR A 1 77 ? 2.646 -18.208 9.913 1.00 45.53 77 THR A C 1
ATOM 605 O O . THR A 1 77 ? 3.679 -17.825 10.507 1.00 45.53 77 THR A O 1
#

Sequence (77 aa):
SDLPAPPASSLCRSDYISWYKNCYKLVSEPKPWEEALAACKKEGANLASVDMSYDQAFISAVLQQNKEDTWIGLRRT

Radius of gyration: 14.54 Å; Cα contacts (8 Å, |Δi|>4): 42; chains: 1; bounding box: 38×30×37 Å